Protein AF-A0A2R7MLI9-F1 (afdb_monomer_lite)

Secondary structure (DSSP, 8-state):
-----HHHHHHHHHHHHTT--EEEEE-TTS--EEEEEHHHHTTTT-----TTS----------S---EEEEPPPHHHHHHHHHHHHHHHHTTS-S--------EEEES--HHHHHHH---

Radius of gyration: 20.3 Å; chains: 1; bounding box: 42×50×47 Å

Sequence (120 aa):
MFSVNHQKFMEMDELSLQKVPYFFVIDFLSENVEIYQEYEIEKEGLMIDFQEISKTKETQALDKKIVWKSFPETLESFKVGFDKVQENIRLGNSYLVNYTRKTKIDTNLTLEEIFYHSNA

Foldseek 3Di:
DQPAPVVLVVVVVVCVVVVFDKDWDADPSNPDIDIGGPVVCVVVVHDDDDPVNHPQDDQDDPPDDKDKDKDDDDPVVLVVVVVVVVVCCVVVVDVDDDDDDDIDIDIPDDPVNCVNPDDD

pLDDT: mean 88.26, std 12.1, range [45.12, 98.38]

Structure (mmCIF, N/CA/C/O backbone):
data_AF-A0A2R7MLI9-F1
#
_entry.id   AF-A0A2R7MLI9-F1
#
loop_
_atom_site.group_PDB
_atom_site.id
_atom_site.type_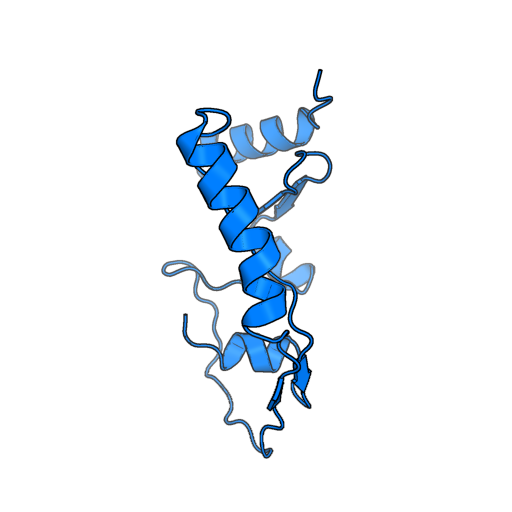symbol
_atom_site.label_atom_id
_atom_site.label_alt_id
_atom_site.label_comp_id
_atom_site.label_asym_id
_atom_site.label_entity_id
_atom_site.label_seq_id
_atom_site.pdbx_PDB_ins_code
_atom_site.Cartn_x
_atom_site.Cartn_y
_atom_site.Cartn_z
_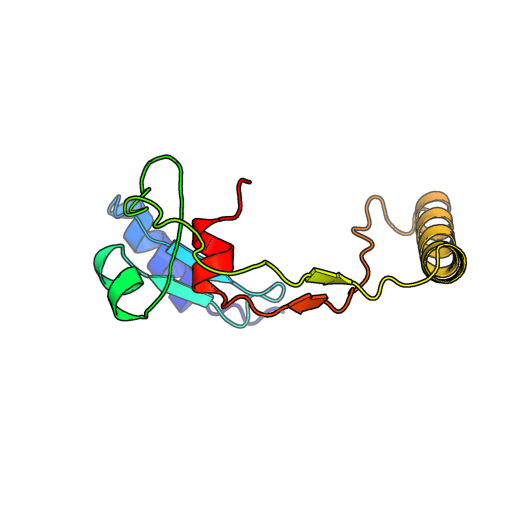atom_site.occupancy
_atom_site.B_iso_or_equiv
_atom_site.auth_seq_id
_atom_site.auth_comp_id
_atom_site.auth_asym_id
_atom_site.auth_atom_id
_atom_site.pdbx_PDB_model_num
ATOM 1 N N . MET A 1 1 ? 1.860 26.290 -1.502 1.00 45.12 1 MET A N 1
ATOM 2 C CA . MET A 1 1 ? 1.615 26.179 -0.050 1.00 45.12 1 MET A CA 1
ATOM 3 C C . MET A 1 1 ? 0.565 25.095 0.085 1.00 45.12 1 MET A C 1
ATOM 5 O O . MET A 1 1 ? -0.518 25.291 -0.450 1.00 45.12 1 MET A O 1
ATOM 9 N N . PHE A 1 2 ? 0.924 23.916 0.597 1.00 49.84 2 PHE A N 1
ATOM 10 C CA . PHE A 1 2 ? -0.032 22.816 0.736 1.00 49.84 2 PHE A CA 1
ATOM 11 C C . PHE A 1 2 ? -1.115 23.264 1.715 1.00 49.84 2 PHE A C 1
ATOM 13 O O . PHE A 1 2 ? -0.804 23.627 2.849 1.00 49.84 2 PHE A O 1
ATOM 20 N N . SER A 1 3 ? -2.362 23.321 1.254 1.00 52.34 3 SER A N 1
ATOM 21 C CA . SER A 1 3 ? -3.514 23.563 2.119 1.00 52.34 3 SER A CA 1
ATOM 22 C C . SER A 1 3 ? -3.806 22.262 2.853 1.00 52.34 3 SER A C 1
ATOM 24 O O . SER A 1 3 ? -4.733 21.538 2.514 1.00 52.34 3 SER A O 1
ATOM 26 N N . VAL A 1 4 ? -2.938 21.927 3.802 1.00 58.75 4 VAL A N 1
ATOM 27 C CA . VAL A 1 4 ? -3.085 20.744 4.643 1.00 58.75 4 VAL A CA 1
ATOM 28 C C . VAL A 1 4 ? -4.401 20.876 5.408 1.00 58.75 4 VAL A C 1
ATOM 30 O O . VAL A 1 4 ? -4.700 21.954 5.930 1.00 58.75 4 VAL A O 1
ATOM 33 N N . ASN A 1 5 ? -5.189 19.801 5.470 1.00 66.62 5 ASN A N 1
ATOM 34 C CA . ASN A 1 5 ? -6.421 19.745 6.255 1.00 66.62 5 ASN A CA 1
ATOM 35 C C . ASN A 1 5 ? -6.088 19.803 7.758 1.00 66.62 5 ASN A C 1
ATOM 37 O O . ASN A 1 5 ? -6.056 18.786 8.447 1.00 66.62 5 ASN A O 1
ATOM 41 N N . HIS A 1 6 ? -5.765 21.004 8.249 1.00 77.62 6 HIS A N 1
ATOM 42 C CA . HIS A 1 6 ? -5.187 21.254 9.572 1.00 77.62 6 HIS A CA 1
ATOM 43 C C . HIS A 1 6 ? -6.014 20.634 10.701 1.00 77.62 6 HIS A C 1
ATOM 45 O O . HIS A 1 6 ? -5.461 20.149 11.681 1.00 77.62 6 HIS A O 1
ATOM 51 N N . GLN A 1 7 ? -7.333 20.576 10.520 1.00 85.06 7 GLN A N 1
ATOM 52 C CA . GLN A 1 7 ? -8.251 20.036 11.509 1.00 85.06 7 GLN A CA 1
ATOM 53 C C . GLN A 1 7 ? -8.065 18.533 11.749 1.00 85.06 7 GLN A C 1
ATOM 55 O O . GLN A 1 7 ? -8.128 18.097 12.893 1.00 85.06 7 GLN A O 1
ATOM 60 N N . LYS A 1 8 ? -7.777 17.746 10.705 1.00 90.88 8 LYS A N 1
ATOM 61 C CA . LYS A 1 8 ? -7.534 16.304 10.854 1.00 90.88 8 LYS A CA 1
ATOM 62 C C . LYS A 1 8 ? -6.223 16.016 11.586 1.00 90.88 8 LYS A C 1
ATOM 64 O O . LYS A 1 8 ? -6.168 15.126 12.422 1.00 90.88 8 LYS A O 1
ATOM 69 N N . PHE A 1 9 ? -5.189 16.819 11.357 1.00 91.25 9 PHE A N 1
ATOM 70 C CA . PHE A 1 9 ? -3.938 16.688 12.110 1.00 91.25 9 PHE A CA 1
ATOM 71 C C . PHE A 1 9 ? -4.102 17.076 13.582 1.00 91.25 9 PHE A C 1
ATOM 73 O O . PHE A 1 9 ? -3.571 16.388 14.446 1.00 91.25 9 PHE A O 1
ATOM 80 N N . MET A 1 10 ? -4.895 18.110 13.881 1.00 93.31 10 MET A N 1
ATOM 81 C CA . MET A 1 10 ? -5.236 18.442 15.269 1.00 93.31 10 MET A CA 1
ATOM 82 C C . MET A 1 10 ? -6.002 17.308 15.962 1.00 93.31 10 MET A C 1
ATOM 84 O O . MET A 1 10 ? -5.712 16.996 17.110 1.00 93.31 10 MET A O 1
ATOM 88 N N . GLU A 1 11 ? -6.936 16.658 15.263 1.00 94.31 11 GLU A N 1
ATOM 89 C CA . GLU A 1 11 ? -7.657 15.485 15.776 1.00 94.31 11 GLU A CA 1
ATOM 90 C C . GLU A 1 11 ? -6.690 14.333 16.117 1.00 94.31 11 GLU A C 1
ATOM 92 O O . GLU A 1 11 ? -6.765 13.759 17.204 1.00 94.31 11 GLU A O 1
ATOM 97 N N . MET A 1 12 ? -5.722 14.043 15.237 1.00 94.50 12 MET A N 1
ATOM 98 C CA . MET A 1 12 ? -4.660 13.061 15.506 1.00 94.50 12 MET A CA 1
ATOM 99 C C . MET A 1 12 ? -3.812 13.444 16.728 1.00 94.50 12 MET A C 1
ATOM 101 O O . MET A 1 12 ? -3.511 12.584 17.563 1.00 94.50 12 MET A O 1
ATOM 105 N N . ASP A 1 13 ? -3.434 14.718 16.855 1.00 95.31 13 ASP A N 1
ATOM 106 C CA . ASP A 1 13 ? -2.653 15.224 17.989 1.00 95.31 13 ASP A CA 1
ATOM 107 C C . ASP A 1 13 ? -3.428 15.081 19.307 1.00 95.31 13 ASP A C 1
ATOM 109 O O . ASP A 1 13 ? -2.881 14.605 20.305 1.00 95.31 13 ASP A O 1
ATOM 113 N N . GLU A 1 14 ? -4.715 15.431 19.316 1.00 96.44 14 GLU A N 1
ATOM 114 C CA . GLU A 1 14 ? -5.593 15.307 20.483 1.00 96.44 14 GLU A CA 1
ATOM 115 C C . GLU A 1 14 ? -5.743 13.850 20.935 1.00 96.44 14 GLU A C 1
ATOM 117 O O . GLU A 1 14 ? -5.539 13.551 22.116 1.00 96.44 14 GLU A O 1
ATOM 122 N N . LEU A 1 15 ? -6.028 12.930 20.008 1.00 95.69 15 LEU A N 1
ATOM 123 C CA . LEU A 1 15 ? -6.126 11.496 20.306 1.00 95.69 15 LEU A CA 1
ATOM 124 C C . LEU A 1 15 ? -4.800 10.946 20.854 1.00 95.69 15 LEU A C 1
ATOM 126 O O . LEU A 1 15 ? -4.786 10.198 21.836 1.00 95.69 15 LEU A O 1
ATOM 130 N N . SER A 1 16 ? -3.676 11.381 20.279 1.00 95.25 16 SER A N 1
ATOM 131 C CA . SER A 1 16 ? -2.332 10.991 20.724 1.00 95.25 16 SER A CA 1
ATOM 132 C C . SER A 1 16 ? -2.034 11.488 22.142 1.00 95.25 16 SER A C 1
ATOM 134 O O . SER A 1 16 ? -1.546 10.722 22.977 1.00 95.25 16 SER A O 1
ATOM 136 N N . LEU A 1 17 ? -2.371 12.745 22.457 1.00 97.12 17 LEU A N 1
ATOM 137 C CA . LEU A 1 17 ? -2.228 13.323 23.801 1.00 97.12 17 LEU A CA 1
ATOM 138 C C . LEU A 1 17 ? -3.082 12.585 24.839 1.00 97.12 17 LEU A C 1
ATOM 140 O O . LEU A 1 17 ? -2.647 12.389 25.977 1.00 97.12 17 LEU A O 1
ATOM 144 N N . GLN A 1 18 ? -4.275 12.146 24.442 1.00 96.75 18 GLN A N 1
ATOM 145 C CA . GLN A 1 18 ? -5.183 11.353 25.272 1.00 96.75 18 GLN A CA 1
ATOM 146 C C . GLN A 1 18 ? -4.778 9.876 25.381 1.00 96.75 18 GLN A C 1
ATOM 148 O O . GLN A 1 18 ? -5.368 9.147 26.177 1.00 96.75 18 GLN A O 1
ATOM 153 N N . LYS A 1 19 ? -3.755 9.437 24.634 1.00 94.50 19 LYS A N 1
ATOM 154 C CA . LYS A 1 19 ? -3.317 8.035 24.532 1.00 94.50 19 LYS A CA 1
ATOM 155 C C . LYS A 1 19 ? -4.426 7.099 24.042 1.00 94.50 19 LYS A C 1
ATOM 157 O O . LYS A 1 19 ? -4.502 5.949 24.473 1.00 94.50 19 LYS A O 1
ATOM 162 N N . VAL A 1 20 ? -5.280 7.597 23.154 1.00 92.56 20 VAL A N 1
ATOM 163 C CA . VAL A 1 20 ? -6.317 6.805 22.490 1.00 92.56 20 VAL A CA 1
ATOM 164 C C . VAL A 1 20 ? -5.726 6.241 21.195 1.00 92.56 20 VAL A C 1
ATOM 166 O O . VAL A 1 20 ? -5.259 7.025 20.371 1.00 92.56 20 VAL A O 1
ATOM 169 N N . PRO A 1 21 ? -5.713 4.913 20.988 1.00 90.31 21 PRO A N 1
ATOM 170 C CA . PRO A 1 21 ? -5.310 4.326 19.713 1.00 90.31 21 PRO A CA 1
ATOM 171 C C . PRO A 1 21 ? -6.281 4.703 18.590 1.00 90.31 21 PRO A C 1
ATOM 173 O O . PRO A 1 21 ? -7.500 4.650 18.766 1.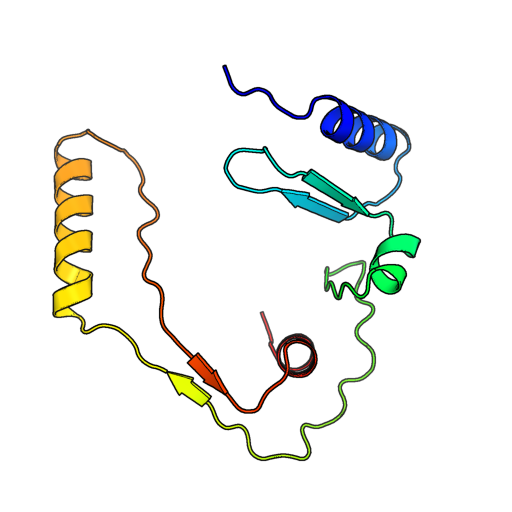00 90.31 21 PRO A O 1
ATOM 176 N N . TYR A 1 22 ? -5.745 5.040 17.419 1.00 92.31 22 TYR A N 1
ATOM 177 C CA . TYR A 1 22 ? -6.529 5.327 16.221 1.00 92.31 22 TYR A CA 1
ATOM 178 C C . TYR A 1 22 ? -5.801 4.848 14.963 1.00 92.31 22 TYR A C 1
ATOM 180 O O . TYR A 1 22 ? -4.573 4.770 14.913 1.00 92.31 22 TYR A O 1
ATOM 188 N N . PHE A 1 23 ? -6.584 4.525 13.942 1.00 92.38 23 PHE A N 1
ATOM 189 C CA . PHE A 1 23 ? -6.142 4.217 12.592 1.00 92.38 23 PHE A CA 1
ATOM 190 C C . PHE A 1 23 ? -6.344 5.447 11.705 1.00 92.38 23 PHE A C 1
ATOM 192 O O . PHE A 1 23 ? -7.312 6.186 11.880 1.00 92.38 23 PHE A O 1
ATOM 199 N N . PHE A 1 24 ? -5.447 5.674 10.749 1.00 93.44 24 PHE A N 1
ATOM 200 C CA . PHE A 1 24 ? -5.592 6.767 9.796 1.00 93.44 24 PHE A CA 1
ATOM 201 C C . PHE A 1 24 ? -5.160 6.355 8.391 1.00 93.44 24 PHE A C 1
ATOM 203 O O . PHE A 1 24 ? -4.258 5.535 8.212 1.00 93.44 24 PHE A O 1
ATOM 210 N N . VAL A 1 25 ? -5.795 6.965 7.393 1.00 93.44 25 VAL A N 1
ATOM 211 C CA . VAL A 1 25 ? -5.461 6.829 5.972 1.00 93.44 25 VAL A CA 1
ATOM 212 C C . VAL A 1 25 ? -5.261 8.222 5.401 1.00 93.44 25 VAL A C 1
ATOM 214 O O . VAL A 1 25 ? -6.077 9.116 5.618 1.00 93.44 25 VAL A O 1
ATOM 217 N N . ILE A 1 26 ? -4.156 8.411 4.683 1.00 94.31 26 ILE A N 1
ATOM 218 C CA . ILE A 1 26 ? -3.794 9.696 4.092 1.00 94.31 26 ILE A CA 1
ATOM 219 C C . ILE A 1 26 ? -3.224 9.503 2.690 1.00 94.31 26 ILE A C 1
ATOM 221 O O . ILE A 1 26 ? -2.449 8.575 2.445 1.00 94.31 26 ILE A O 1
ATOM 225 N N . ASP A 1 27 ? -3.608 10.374 1.759 1.00 92.12 27 ASP A N 1
ATOM 226 C CA . ASP A 1 27 ? -3.006 10.393 0.427 1.00 92.12 27 ASP A CA 1
ATOM 227 C C . ASP A 1 27 ? -1.647 11.119 0.399 1.00 92.12 27 ASP A C 1
ATOM 229 O O . ASP A 1 27 ? -1.260 11.841 1.318 1.00 92.12 27 ASP A O 1
ATOM 233 N N . PHE A 1 28 ? -0.898 10.939 -0.692 1.00 87.06 28 PHE A N 1
ATOM 234 C CA . PHE A 1 28 ? 0.444 11.511 -0.835 1.00 87.06 28 PHE A CA 1
ATOM 235 C C . PHE A 1 28 ? 0.479 13.047 -0.740 1.00 87.06 28 PHE A C 1
ATOM 237 O O . PHE A 1 28 ? 1.471 13.608 -0.278 1.00 87.06 28 PHE A O 1
ATOM 244 N N . LEU A 1 29 ? -0.579 13.729 -1.185 1.00 89.06 29 LEU A N 1
ATOM 245 C CA . LEU A 1 29 ? -0.666 15.191 -1.155 1.00 89.06 29 LEU A CA 1
ATOM 246 C C . LEU A 1 29 ? -1.250 15.716 0.164 1.00 89.06 29 LEU A C 1
ATOM 248 O O . LEU A 1 29 ? -1.287 16.930 0.365 1.00 89.06 29 LEU A O 1
ATOM 252 N N . SER A 1 30 ? -1.640 14.817 1.074 1.00 88.75 30 SER A N 1
ATOM 253 C CA . SER A 1 30 ? -2.322 15.124 2.333 1.00 88.75 30 SER A CA 1
ATOM 254 C C . SER A 1 30 ? -3.641 15.882 2.140 1.00 88.75 30 SER A C 1
ATOM 256 O O . SER A 1 30 ? -4.028 16.682 2.995 1.00 88.75 30 SER A O 1
ATOM 258 N N . GLU A 1 31 ? -4.319 15.661 1.011 1.00 88.19 31 GLU A N 1
ATOM 259 C CA . GLU A 1 31 ? -5.599 16.307 0.694 1.00 88.19 31 GLU A CA 1
ATOM 260 C C . GLU A 1 31 ? -6.758 15.587 1.389 1.00 88.19 31 GLU A C 1
ATOM 262 O O . GLU A 1 31 ? -7.637 16.228 1.969 1.00 88.19 31 GLU A O 1
ATOM 267 N N . ASN A 1 32 ? -6.718 14.256 1.396 1.00 90.19 32 ASN A N 1
ATOM 268 C CA . ASN A 1 32 ? -7.690 13.402 2.062 1.00 90.19 32 ASN A CA 1
ATOM 269 C C . ASN A 1 32 ? -7.034 12.734 3.270 1.00 90.19 32 ASN A C 1
ATOM 271 O O . ASN A 1 32 ? -6.030 12.033 3.132 1.00 90.19 32 ASN A O 1
ATOM 275 N N . VAL A 1 33 ? -7.611 12.976 4.449 1.00 93.44 33 VAL A N 1
ATOM 276 C CA . VAL A 1 33 ? -7.192 12.376 5.718 1.00 93.44 33 VAL A CA 1
ATOM 277 C C . VAL A 1 33 ? -8.425 11.814 6.409 1.00 93.44 33 VAL A C 1
ATOM 279 O O . VAL A 1 33 ? -9.344 12.559 6.760 1.00 93.44 33 VAL A O 1
ATOM 282 N N . GLU A 1 34 ? -8.428 10.507 6.617 1.00 93.50 34 GLU A N 1
ATOM 283 C CA . GLU A 1 34 ? -9.468 9.782 7.339 1.00 93.50 34 GLU A CA 1
ATOM 284 C C . GLU A 1 34 ? -8.874 9.226 8.630 1.00 93.50 34 GLU A C 1
ATOM 286 O O . GLU A 1 34 ? -7.737 8.754 8.642 1.00 93.50 34 GLU A O 1
ATOM 291 N N . ILE A 1 35 ? -9.623 9.332 9.727 1.00 94.44 35 ILE A N 1
ATOM 292 C CA . ILE A 1 35 ? -9.202 8.930 11.071 1.00 94.44 35 ILE A CA 1
ATOM 293 C C . ILE A 1 35 ? -10.339 8.112 11.660 1.00 94.44 35 ILE A C 1
ATOM 295 O O . ILE A 1 35 ? -11.496 8.517 11.561 1.00 94.44 35 ILE A O 1
ATOM 299 N N . TYR A 1 36 ? -9.992 6.980 12.258 1.00 93.56 36 TYR A N 1
ATOM 300 C CA . TYR A 1 36 ? -10.926 6.027 12.829 1.00 93.56 36 TYR A CA 1
ATOM 301 C C . TYR A 1 36 ? -10.412 5.564 14.185 1.00 93.56 36 TYR A C 1
ATOM 303 O O . TYR A 1 36 ? -9.308 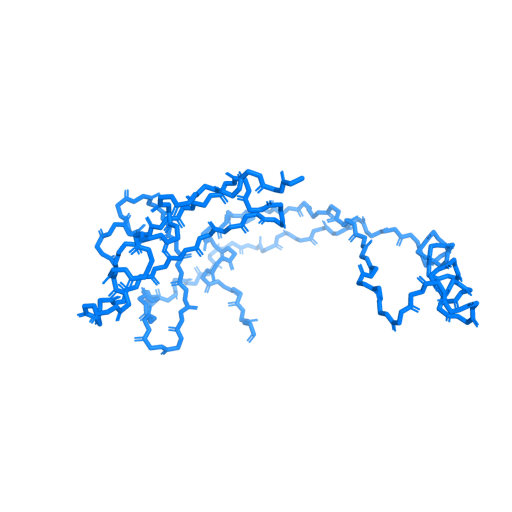5.025 14.294 1.00 93.56 36 TYR A O 1
ATOM 311 N N . GLN A 1 37 ? -11.214 5.722 15.228 1.00 90.94 37 GLN A N 1
ATOM 312 C CA . GLN A 1 37 ? -10.981 5.018 16.485 1.00 90.94 37 GLN A CA 1
ATOM 313 C C . GLN A 1 37 ? -11.357 3.542 16.333 1.00 90.94 37 GLN A C 1
ATOM 315 O O . GLN A 1 37 ? -12.110 3.163 15.440 1.00 90.94 37 GLN A O 1
ATOM 320 N N . GLU A 1 38 ? -10.875 2.687 17.234 1.00 86.06 38 GLU A N 1
ATOM 321 C CA . GLU A 1 38 ? -11.029 1.230 17.106 1.00 86.06 38 GLU A CA 1
ATOM 322 C C . GLU A 1 38 ? -12.486 0.760 16.913 1.00 86.06 38 GLU A C 1
ATOM 324 O O . GLU A 1 38 ? -12.748 -0.160 16.138 1.00 86.06 38 GLU A O 1
ATOM 329 N N . TYR A 1 39 ? -13.446 1.409 17.580 1.00 86.69 39 TYR A N 1
ATOM 330 C CA . TYR A 1 39 ? -14.870 1.070 17.473 1.00 86.69 39 TYR A CA 1
ATOM 331 C C . TYR A 1 39 ? -15.510 1.503 16.141 1.00 86.69 39 TYR A C 1
ATOM 333 O O . TYR A 1 39 ? -16.586 1.018 15.790 1.00 86.69 39 TYR A O 1
ATOM 341 N N . GLU A 1 40 ? -14.877 2.419 15.407 1.00 91.25 40 GLU A N 1
ATOM 342 C CA . GLU A 1 40 ? -15.368 2.949 14.130 1.00 91.25 40 GLU A CA 1
ATOM 343 C C . GLU A 1 40 ? -14.917 2.081 12.955 1.00 91.25 40 GLU A C 1
ATOM 345 O O . GLU A 1 40 ? -15.642 1.950 11.976 1.00 91.25 40 GLU A O 1
ATOM 350 N N . ILE A 1 41 ? -13.765 1.419 13.073 1.00 88.69 41 ILE A N 1
ATOM 351 C CA . ILE A 1 41 ? -13.136 0.649 11.990 1.00 88.69 41 ILE A CA 1
ATOM 352 C C . ILE A 1 41 ? -14.077 -0.441 11.458 1.00 88.69 41 ILE A C 1
ATOM 354 O O . ILE A 1 41 ? -14.367 -0.488 10.264 1.00 88.69 41 ILE A O 1
ATOM 358 N N . GLU A 1 42 ? -14.624 -1.276 12.346 1.00 82.06 42 GLU A N 1
ATOM 359 C CA . GLU A 1 42 ? -15.566 -2.335 11.952 1.00 82.06 42 GLU A CA 1
ATOM 360 C C . GLU A 1 42 ? -16.896 -1.770 11.434 1.00 82.06 42 GLU A C 1
ATOM 362 O O . GLU A 1 42 ? -17.502 -2.337 10.524 1.00 82.06 42 GLU A O 1
ATOM 367 N N . LYS A 1 43 ? -17.352 -0.642 11.994 1.00 87.81 43 LYS A N 1
ATOM 368 C CA . LYS A 1 43 ? -18.610 0.008 11.605 1.00 87.81 43 LYS A CA 1
ATOM 369 C C . LYS A 1 43 ? -18.551 0.538 10.171 1.00 87.81 43 LYS A C 1
ATOM 371 O O . LYS A 1 43 ? -19.552 0.478 9.461 1.00 87.81 43 LYS A O 1
ATOM 376 N N . GLU A 1 44 ? -17.386 1.016 9.756 1.00 88.56 44 GLU A N 1
ATOM 377 C CA . GLU A 1 44 ? -17.123 1.528 8.408 1.00 88.56 44 GLU A CA 1
ATOM 378 C C . GLU A 1 44 ? -16.749 0.408 7.416 1.00 88.56 44 GLU A C 1
ATOM 380 O O . GLU A 1 44 ? -16.483 0.666 6.244 1.00 88.56 44 GLU A O 1
ATOM 385 N N . GLY A 1 45 ? -16.758 -0.856 7.861 1.00 87.19 45 GLY A N 1
ATOM 386 C CA . GLY A 1 45 ? -16.456 -2.018 7.022 1.00 87.19 45 GLY A CA 1
ATOM 387 C C . GLY A 1 45 ? -14.971 -2.164 6.680 1.00 87.19 45 GLY A C 1
ATOM 388 O O . GLY A 1 45 ? -14.629 -2.851 5.716 1.00 87.19 45 GLY A O 1
ATOM 389 N N . LEU A 1 46 ? -14.088 -1.520 7.445 1.00 89.12 46 LEU A N 1
ATOM 390 C CA . LEU A 1 46 ? -12.645 -1.621 7.270 1.00 89.12 46 LEU A CA 1
ATOM 391 C C . LEU A 1 46 ? -12.104 -2.870 7.969 1.00 89.12 46 LEU A C 1
ATOM 393 O O . LEU A 1 46 ? -12.514 -3.228 9.073 1.00 89.12 46 LEU A O 1
ATOM 397 N N . MET A 1 47 ? -11.133 -3.511 7.323 1.00 85.88 47 MET A N 1
ATOM 398 C CA . MET A 1 47 ? -10.383 -4.633 7.877 1.00 85.88 47 MET A CA 1
ATOM 399 C C . MET A 1 47 ? -8.914 -4.240 7.961 1.00 85.88 47 MET A C 1
ATOM 401 O O . MET A 1 47 ? -8.305 -3.878 6.954 1.00 85.88 47 MET A O 1
ATOM 405 N N . ILE A 1 48 ? -8.361 -4.295 9.171 1.00 86.19 48 ILE A N 1
ATOM 406 C CA . ILE A 1 48 ? -6.959 -3.995 9.453 1.00 86.19 48 ILE A CA 1
ATOM 407 C C . ILE A 1 48 ? -6.358 -5.127 10.275 1.00 86.19 48 ILE A C 1
ATOM 409 O O . ILE A 1 48 ? -7.048 -5.748 11.084 1.00 86.19 48 ILE A O 1
ATOM 413 N N . ASP A 1 49 ? -5.075 -5.383 10.060 1.00 82.50 49 ASP A N 1
ATOM 414 C CA . ASP A 1 49 ? -4.309 -6.335 10.851 1.00 82.50 49 ASP A CA 1
ATOM 415 C C . ASP A 1 49 ? -2.997 -5.673 11.273 1.00 82.50 49 ASP A C 1
ATOM 417 O O . ASP A 1 49 ? -2.121 -5.390 10.453 1.00 82.50 49 ASP A O 1
ATOM 421 N N . PHE A 1 50 ? -2.900 -5.363 12.562 1.00 80.19 50 PHE A N 1
ATOM 422 C CA . PHE A 1 50 ? -1.688 -4.874 13.206 1.00 80.19 50 PHE A CA 1
ATOM 423 C C . PHE A 1 50 ? -1.316 -5.859 14.310 1.00 80.19 50 PHE A C 1
ATOM 425 O O . PHE A 1 50 ? -2.199 -6.383 14.981 1.00 80.19 50 PHE A O 1
ATOM 432 N N . GLN A 1 51 ? -0.017 -6.062 14.550 1.00 69.06 51 GLN A N 1
ATOM 433 C CA . GLN A 1 51 ? 0.495 -7.092 15.470 1.00 69.06 51 GLN A CA 1
ATOM 434 C C . GLN A 1 51 ? -0.171 -7.100 16.863 1.00 69.06 51 GLN A C 1
ATOM 436 O O . GLN A 1 51 ? -0.338 -8.168 17.442 1.00 69.06 51 GLN A O 1
ATOM 441 N N . GLU A 1 52 ? -0.576 -5.938 17.391 1.00 67.38 52 GLU A N 1
ATOM 442 C CA . GLU A 1 52 ? -1.237 -5.811 18.703 1.00 67.38 52 GLU A CA 1
ATOM 443 C C . GLU A 1 52 ? -2.769 -5.637 18.631 1.00 67.38 52 GLU A C 1
ATOM 445 O O . GLU A 1 52 ? -3.444 -5.718 19.654 1.00 67.38 52 GLU A O 1
ATOM 450 N N . ILE A 1 53 ? -3.333 -5.422 17.436 1.00 66.12 53 ILE A N 1
ATOM 451 C CA . ILE A 1 53 ? -4.768 -5.165 17.185 1.00 66.12 53 ILE A CA 1
ATOM 452 C C . ILE A 1 53 ? -5.292 -6.178 16.152 1.00 66.12 53 ILE A C 1
ATOM 454 O O . ILE A 1 53 ? -6.086 -5.860 15.267 1.00 66.12 53 ILE A O 1
ATOM 458 N N . SER A 1 54 ? -4.804 -7.418 16.216 1.00 61.59 54 SER A N 1
ATOM 459 C CA . SER A 1 54 ? -5.234 -8.454 15.285 1.00 61.59 54 SER A CA 1
ATOM 460 C C . SER A 1 54 ? -6.592 -8.999 15.720 1.00 61.59 54 SER A C 1
ATOM 462 O O . SER A 1 54 ? -6.711 -9.783 16.662 1.00 61.59 54 SER A O 1
ATOM 464 N N . LYS A 1 55 ? -7.644 -8.549 15.033 1.00 60.75 55 LYS A N 1
ATOM 465 C CA . LYS A 1 55 ? -9.003 -9.105 15.130 1.00 60.75 55 LYS A CA 1
ATOM 466 C C . LYS A 1 55 ? -9.266 -10.130 14.029 1.00 60.75 55 LYS A C 1
ATOM 468 O O . LYS A 1 55 ? -10.410 -10.300 13.597 1.00 60.75 55 LYS A O 1
ATOM 473 N N . THR A 1 56 ? -8.232 -10.803 13.526 1.00 58.19 56 THR A N 1
ATOM 474 C CA . THR A 1 56 ? -8.436 -11.848 12.524 1.00 58.19 56 THR A CA 1
ATOM 475 C C . THR A 1 56 ? -9.198 -12.997 13.171 1.00 58.19 56 THR A C 1
ATOM 477 O O . THR A 1 56 ? -8.669 -13.747 13.992 1.00 58.19 56 THR A O 1
ATOM 480 N N . LYS A 1 57 ? -10.480 -13.106 12.811 1.00 58.03 57 LYS A N 1
ATOM 481 C CA . LYS A 1 57 ? -11.289 -14.303 13.038 1.00 58.03 57 LYS A CA 1
ATOM 482 C C . LYS A 1 57 ? -10.554 -15.499 12.430 1.00 58.03 57 LYS A C 1
ATOM 484 O O . LYS A 1 57 ? -9.832 -15.333 11.447 1.00 58.03 57 LYS A O 1
ATOM 489 N N . GLU A 1 58 ? -10.742 -16.681 13.014 1.00 62.25 58 GLU A N 1
ATOM 490 C CA . GLU A 1 58 ? -10.231 -17.935 12.455 1.00 62.25 58 GLU A CA 1
ATOM 491 C C . GLU A 1 58 ? -10.494 -17.975 10.946 1.00 62.25 58 GLU A C 1
ATOM 493 O O . GLU A 1 58 ? -11.632 -17.812 10.494 1.00 62.25 58 GLU A O 1
ATOM 498 N N . THR A 1 59 ? -9.424 -18.116 10.167 1.00 65.94 59 THR A N 1
ATOM 499 C CA . THR A 1 59 ? -9.502 -18.079 8.713 1.00 65.94 59 THR A CA 1
ATOM 500 C C . THR A 1 59 ? -10.242 -19.320 8.235 1.00 65.94 59 THR A C 1
ATOM 502 O O . THR A 1 59 ? -9.776 -20.451 8.381 1.00 65.94 59 THR A O 1
ATOM 505 N N . GLN A 1 60 ? -11.438 -19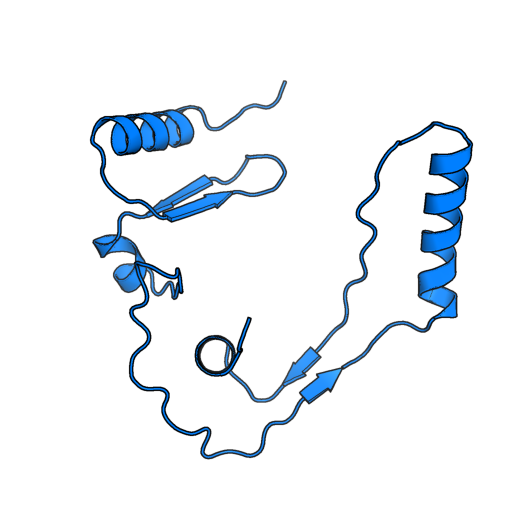.118 7.682 1.00 70.62 60 GLN A N 1
ATOM 506 C CA . GLN A 1 60 ? -12.161 -20.194 7.014 1.00 70.62 60 GLN A CA 1
ATOM 507 C C . GLN A 1 60 ? -11.349 -20.647 5.804 1.00 70.62 60 GLN A C 1
ATOM 509 O O . GLN A 1 60 ? -10.738 -19.829 5.125 1.00 70.62 60 GLN A O 1
ATOM 514 N N . ALA A 1 61 ? -11.312 -21.949 5.534 1.00 78.75 61 ALA A N 1
ATOM 515 C CA . ALA A 1 61 ? -10.611 -22.450 4.361 1.00 78.75 61 ALA A CA 1
ATOM 516 C C . ALA A 1 61 ? -11.241 -21.884 3.073 1.00 78.75 61 ALA A C 1
ATOM 518 O O . ALA A 1 61 ? -12.459 -21.752 2.966 1.00 78.75 61 ALA A O 1
ATOM 519 N N . LEU A 1 62 ? -10.408 -21.575 2.072 1.00 85.06 62 LEU A N 1
ATOM 520 C CA . LEU A 1 62 ? -10.908 -21.257 0.735 1.00 85.06 62 LEU A CA 1
ATOM 521 C C . LEU A 1 62 ? -11.471 -22.528 0.095 1.00 85.06 62 LEU A C 1
ATOM 523 O O . LEU A 1 62 ? -10.736 -23.315 -0.501 1.00 85.06 62 LEU A O 1
ATOM 527 N N . ASP A 1 63 ? -12.790 -22.685 0.139 1.00 85.25 63 ASP A N 1
ATOM 528 C CA . ASP A 1 63 ? -13.508 -23.828 -0.447 1.00 85.25 63 ASP A CA 1
ATOM 529 C C . ASP A 1 63 ? -13.643 -23.751 -1.982 1.00 85.25 63 ASP A C 1
ATOM 531 O O . ASP A 1 63 ? -14.470 -24.424 -2.604 1.00 85.25 63 ASP A O 1
ATOM 535 N N . LYS A 1 64 ? -12.818 -22.929 -2.639 1.00 90.81 64 LYS A N 1
ATOM 536 C CA . LYS A 1 64 ? -12.808 -22.754 -4.093 1.00 90.81 64 LYS A CA 1
ATOM 537 C C . LYS A 1 64 ? -11.394 -22.742 -4.650 1.00 90.81 64 LYS A C 1
ATOM 539 O O . LYS A 1 64 ? -10.441 -22.287 -4.023 1.00 90.81 64 LYS A O 1
ATOM 544 N N . LYS A 1 65 ? -11.264 -23.184 -5.902 1.00 94.12 65 LYS A N 1
ATOM 545 C CA . LYS A 1 65 ? -10.005 -23.072 -6.642 1.00 94.12 65 LYS A CA 1
ATOM 546 C C . LYS A 1 65 ? -9.686 -21.597 -6.902 1.00 94.12 65 LYS A C 1
ATOM 548 O O . LYS A 1 65 ? -10.483 -20.893 -7.528 1.00 94.12 65 LYS A O 1
ATOM 553 N N . ILE A 1 66 ? -8.507 -21.158 -6.468 1.00 94.56 66 ILE A N 1
ATOM 554 C CA . ILE A 1 66 ? -8.007 -19.804 -6.722 1.00 94.56 66 ILE A CA 1
ATOM 555 C C . ILE A 1 66 ? -7.705 -19.644 -8.215 1.00 94.56 66 ILE A C 1
ATOM 557 O O . ILE A 1 66 ? -6.988 -20.451 -8.816 1.00 94.56 66 ILE A O 1
ATOM 561 N N . VAL A 1 67 ? -8.245 -18.585 -8.811 1.00 96.44 67 VAL A N 1
ATOM 562 C CA . VAL A 1 67 ? -7.882 -18.106 -10.145 1.00 96.44 67 VAL A CA 1
ATOM 563 C C . VAL A 1 67 ? -7.052 -16.849 -9.956 1.00 96.44 67 VAL A C 1
ATOM 565 O O . VAL A 1 67 ? -7.552 -15.870 -9.425 1.00 96.44 67 VAL A O 1
ATOM 568 N N . TRP A 1 68 ? -5.797 -16.866 -10.401 1.00 95.94 68 TRP A N 1
ATOM 569 C CA . TRP A 1 68 ? -4.911 -15.707 -10.322 1.00 95.94 68 TRP A CA 1
ATOM 570 C C . TRP A 1 68 ? -4.195 -15.512 -11.652 1.00 95.94 68 TRP A C 1
ATOM 572 O O . TRP A 1 68 ? -3.308 -16.289 -12.012 1.00 95.94 68 TRP A O 1
ATOM 582 N N . LYS A 1 69 ? -4.595 -14.491 -12.410 1.00 98.00 69 LYS A N 1
ATOM 583 C CA . LYS A 1 69 ? -4.005 -14.173 -13.711 1.00 98.00 69 LYS A CA 1
ATOM 584 C C . LYS A 1 69 ? -3.400 -12.777 -13.684 1.00 98.00 69 LYS A C 1
ATOM 586 O O . LYS A 1 69 ? -4.121 -11.790 -13.568 1.00 98.00 69 LYS A O 1
ATOM 591 N N . SER A 1 70 ? -2.080 -12.703 -13.820 1.00 96.75 70 SER A N 1
ATOM 592 C CA . SER A 1 70 ? -1.343 -11.445 -13.898 1.00 96.75 70 SER A CA 1
ATOM 593 C C . SER A 1 70 ? -1.058 -11.039 -15.343 1.00 96.75 70 SER A C 1
ATOM 595 O O . SER A 1 70 ? -0.877 -11.879 -16.225 1.00 96.75 70 SER A O 1
ATOM 597 N N . PHE A 1 71 ? -1.012 -9.729 -15.574 1.00 96.88 71 PHE A N 1
ATOM 598 C CA . PHE A 1 71 ? -0.682 -9.129 -16.868 1.00 96.88 71 PHE A CA 1
ATOM 599 C C . PHE A 1 71 ? 0.485 -8.146 -16.701 1.00 96.88 71 PHE A C 1
ATOM 601 O O . PHE A 1 71 ? 0.270 -6.931 -16.758 1.00 96.88 71 PHE A O 1
ATOM 608 N N . PRO A 1 72 ? 1.698 -8.640 -16.390 1.00 94.88 72 PRO A N 1
ATOM 609 C CA . PRO A 1 72 ? 2.858 -7.779 -16.214 1.00 94.88 72 PRO A CA 1
ATOM 610 C C . PRO A 1 72 ? 3.291 -7.167 -17.550 1.00 94.88 72 PRO A C 1
ATOM 612 O O . PRO A 1 72 ? 3.134 -7.775 -18.611 1.00 94.88 72 PRO A O 1
ATOM 615 N N . GLU A 1 73 ? 3.872 -5.969 -17.491 1.00 93.62 73 GLU A N 1
ATOM 616 C CA . GLU A 1 73 ? 4.610 -5.419 -18.629 1.00 93.62 73 GLU A CA 1
ATOM 617 C C . GLU A 1 73 ? 5.849 -6.271 -18.931 1.00 93.62 73 GLU A C 1
ATOM 619 O O . GLU A 1 73 ? 6.348 -7.010 -18.078 1.00 93.62 73 GLU A O 1
ATOM 624 N N . THR A 1 74 ? 6.377 -6.146 -20.148 1.00 96.06 74 THR A N 1
ATOM 625 C CA . THR A 1 74 ? 7.635 -6.808 -20.490 1.00 96.06 74 THR A CA 1
ATOM 626 C C . THR A 1 74 ? 8.811 -6.149 -19.769 1.00 96.06 74 THR A C 1
ATOM 628 O O . THR A 1 74 ? 8.768 -4.969 -19.397 1.00 96.06 74 THR A O 1
ATOM 631 N N . LEU A 1 75 ? 9.896 -6.906 -19.602 1.00 95.69 75 LEU A N 1
ATOM 632 C CA . LEU A 1 75 ? 11.127 -6.397 -19.002 1.00 95.69 75 LEU A CA 1
ATOM 633 C C . LEU A 1 75 ? 11.677 -5.199 -19.787 1.00 95.69 75 LEU A C 1
ATOM 635 O O . LEU A 1 75 ? 12.171 -4.243 -19.195 1.00 95.69 75 LEU A O 1
ATOM 639 N N . GLU A 1 76 ? 11.551 -5.226 -21.111 1.00 97.44 76 GLU A N 1
ATOM 640 C CA . GLU A 1 76 ? 11.990 -4.157 -22.004 1.00 97.44 76 GLU A CA 1
ATOM 641 C C . GLU A 1 76 ? 11.209 -2.864 -21.741 1.00 97.44 76 GLU A C 1
ATOM 643 O O . GLU A 1 76 ? 11.821 -1.804 -21.612 1.00 97.44 76 GLU A O 1
ATOM 648 N N . SER A 1 77 ? 9.882 -2.946 -21.576 1.00 95.88 77 SER A N 1
ATOM 649 C CA . SER A 1 77 ? 9.039 -1.794 -21.212 1.00 95.88 77 SER A CA 1
ATOM 650 C C . SER A 1 77 ? 9.437 -1.213 -19.853 1.00 95.88 77 SER A C 1
ATOM 652 O O . SER A 1 77 ? 9.631 -0.001 -19.709 1.00 95.88 77 SER A O 1
ATOM 654 N N . PHE A 1 78 ? 9.634 -2.078 -18.852 1.00 96.12 78 PHE A N 1
ATOM 655 C CA . PHE A 1 78 ? 10.080 -1.656 -17.524 1.00 96.12 78 PHE A CA 1
ATOM 656 C C . PHE A 1 78 ? 11.454 -0.973 -17.579 1.00 96.12 78 PHE A C 1
ATOM 658 O O . PHE A 1 78 ? 11.658 0.066 -16.934 1.00 96.12 78 PHE A O 1
ATOM 665 N N . LYS A 1 79 ? 12.379 -1.527 -18.375 1.00 97.38 79 LYS A N 1
ATOM 666 C CA . LYS A 1 79 ? 13.764 -1.066 -18.508 1.00 97.38 79 LYS A CA 1
ATOM 667 C C . LYS A 1 79 ? 13.864 0.372 -19.009 1.00 97.38 79 LYS A C 1
ATOM 669 O O . LYS A 1 79 ? 14.706 1.108 -18.507 1.00 97.38 79 LYS A O 1
ATOM 674 N N . VAL A 1 80 ? 12.977 0.807 -19.906 1.00 97.19 80 VAL A N 1
ATOM 675 C CA . VAL A 1 80 ? 12.975 2.190 -20.420 1.00 97.19 80 VAL A CA 1
ATOM 676 C C . VAL A 1 80 ? 12.897 3.216 -19.285 1.00 97.19 80 VAL A C 1
ATOM 678 O O . VAL A 1 80 ? 13.686 4.161 -19.238 1.00 97.19 80 VAL A O 1
ATOM 681 N N . GLY A 1 81 ? 11.967 3.045 -18.343 1.00 96.06 81 GLY A N 1
ATOM 682 C CA . GLY A 1 81 ? 11.860 3.980 -17.221 1.00 96.06 81 GLY A CA 1
ATOM 683 C C . GLY A 1 81 ? 12.912 3.738 -16.136 1.00 96.06 81 GLY A C 1
ATOM 684 O O . GLY A 1 81 ? 13.365 4.706 -15.529 1.00 96.06 81 GLY A O 1
ATOM 685 N N . PHE A 1 82 ? 13.362 2.494 -15.942 1.00 97.12 82 PHE A N 1
ATOM 686 C CA . PHE A 1 82 ? 14.473 2.194 -15.035 1.00 97.12 82 PHE A CA 1
ATOM 687 C C . PHE A 1 82 ? 15.759 2.915 -15.463 1.00 97.12 82 PHE A C 1
ATOM 689 O O . PHE A 1 82 ? 16.387 3.591 -14.649 1.00 97.12 82 PHE A O 1
ATOM 696 N N . ASP A 1 83 ? 16.122 2.839 -16.746 1.00 98.12 83 ASP A N 1
ATOM 697 C CA . ASP A 1 83 ? 17.325 3.481 -17.282 1.00 98.12 83 ASP A CA 1
ATOM 698 C C . ASP A 1 83 ? 17.253 5.004 -17.143 1.00 98.12 83 ASP A C 1
ATOM 700 O O . ASP A 1 83 ? 18.228 5.627 -16.718 1.00 98.12 83 ASP A O 1
ATOM 704 N N . LYS A 1 84 ? 16.077 5.595 -17.396 1.00 97.94 84 LYS A N 1
ATOM 705 C CA . LYS A 1 84 ? 15.827 7.028 -17.179 1.00 97.94 84 LYS A CA 1
ATOM 706 C C . LYS A 1 84 ? 16.033 7.433 -15.719 1.00 97.94 84 LYS A C 1
ATOM 708 O O . LYS A 1 84 ? 16.630 8.476 -15.448 1.00 97.94 84 LYS A O 1
ATOM 713 N N . VAL A 1 85 ? 15.538 6.638 -14.771 1.00 97.94 85 VAL A N 1
ATOM 714 C CA . VAL A 1 85 ? 15.734 6.892 -13.335 1.00 97.94 85 VAL A CA 1
ATOM 715 C C . VAL A 1 85 ? 17.218 6.830 -12.984 1.00 97.94 85 VAL A C 1
ATOM 717 O O . VAL A 1 85 ? 17.741 7.754 -12.365 1.00 97.94 85 VAL A O 1
ATOM 720 N N . GLN A 1 86 ? 17.913 5.788 -13.438 1.00 98.06 86 GLN A N 1
ATOM 721 C CA . GLN A 1 86 ? 19.343 5.604 -13.196 1.00 98.06 86 GLN A CA 1
ATOM 722 C C . GLN A 1 86 ? 20.194 6.740 -13.779 1.00 98.06 86 GLN A C 1
ATOM 724 O O . GLN A 1 86 ? 21.136 7.202 -13.139 1.00 98.06 86 GLN A O 1
ATOM 729 N N . GLU A 1 87 ? 19.866 7.215 -14.979 1.00 98.19 87 GLU A N 1
ATOM 730 C CA . GLU A 1 87 ? 20.521 8.370 -15.597 1.00 98.19 87 GLU A CA 1
ATOM 731 C C . GLU A 1 87 ? 20.365 9.633 -14.747 1.00 98.19 87 GLU A C 1
ATOM 733 O O . GLU A 1 87 ? 21.355 10.291 -14.438 1.00 98.19 87 GLU A O 1
ATOM 738 N N . ASN A 1 88 ? 19.145 9.936 -14.302 1.00 98.38 88 ASN A N 1
ATOM 739 C CA . ASN A 1 88 ? 18.877 11.133 -13.505 1.00 98.38 88 ASN A CA 1
ATOM 740 C C . ASN A 1 88 ? 19.535 11.088 -12.121 1.00 98.38 88 ASN A C 1
ATOM 742 O O . ASN A 1 88 ? 19.991 12.123 -11.639 1.00 98.38 88 ASN A O 1
ATOM 746 N N . ILE A 1 89 ? 19.640 9.905 -11.510 1.00 97.94 89 ILE A N 1
ATOM 747 C CA . ILE A 1 89 ? 20.397 9.733 -10.264 1.00 97.94 89 ILE A CA 1
ATOM 748 C C . ILE A 1 89 ? 21.885 10.030 -10.497 1.00 97.94 89 ILE A C 1
ATOM 750 O O . ILE A 1 89 ? 22.485 10.781 -9.733 1.00 97.94 89 ILE A O 1
ATOM 754 N N . ARG A 1 90 ? 22.484 9.522 -11.585 1.00 97.50 90 ARG A N 1
ATOM 755 C CA . ARG A 1 90 ? 23.898 9.796 -11.920 1.00 97.50 90 ARG A CA 1
ATOM 756 C C . ARG A 1 90 ? 24.180 11.266 -12.224 1.00 97.50 90 ARG A C 1
ATOM 758 O O . ARG A 1 90 ? 25.270 11.739 -11.924 1.00 97.50 90 ARG A O 1
ATOM 765 N N . LEU A 1 91 ? 23.218 11.976 -12.812 1.00 98.25 91 LEU A N 1
ATOM 766 C CA . LEU A 1 91 ? 23.315 13.417 -13.065 1.00 98.25 91 LEU A CA 1
ATOM 767 C C . LEU A 1 91 ? 23.149 14.266 -11.794 1.00 98.25 91 LEU A C 1
ATOM 769 O O . LEU A 1 91 ? 23.382 15.470 -11.842 1.00 98.25 91 LEU A O 1
ATOM 773 N N . GLY A 1 92 ? 22.755 13.665 -10.667 1.00 97.19 92 GLY A N 1
ATOM 774 C CA . GLY A 1 92 ? 22.502 14.379 -9.416 1.00 97.19 92 GLY A CA 1
ATOM 775 C C . GLY A 1 92 ? 21.133 15.064 -9.348 1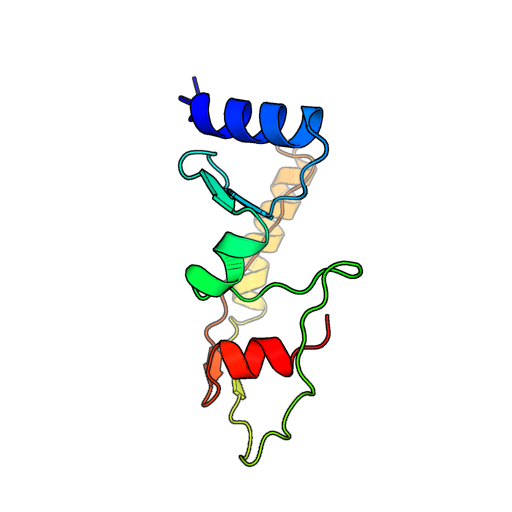.00 97.19 92 GLY A C 1
ATOM 776 O O . GLY A 1 92 ? 20.916 15.892 -8.469 1.00 97.19 92 GLY A O 1
ATOM 777 N N . ASN A 1 93 ? 20.192 14.722 -10.239 1.00 97.50 93 ASN A N 1
ATOM 778 C CA . ASN A 1 93 ? 18.846 15.315 -10.253 1.00 97.50 93 ASN A CA 1
ATOM 779 C C . ASN A 1 93 ? 17.950 14.782 -9.122 1.00 97.50 93 ASN A C 1
ATOM 781 O O . ASN A 1 93 ? 16.978 15.428 -8.740 1.00 97.50 93 ASN A O 1
ATOM 785 N N . SER A 1 94 ? 18.247 13.589 -8.604 1.00 95.50 94 SER A N 1
ATOM 786 C CA . SER A 1 94 ? 17.622 13.024 -7.408 1.00 95.50 94 SER A CA 1
ATOM 787 C C . SER A 1 94 ? 18.567 12.024 -6.745 1.00 95.50 94 SER A C 1
ATOM 789 O O . SER A 1 94 ? 19.401 11.417 -7.413 1.00 95.50 94 SER A O 1
ATOM 791 N N . TYR A 1 95 ? 18.401 11.818 -5.441 1.00 93.50 95 TYR A N 1
ATOM 792 C CA . TYR A 1 95 ? 19.139 10.815 -4.670 1.00 93.50 95 TYR A CA 1
ATOM 793 C C . TYR A 1 95 ? 18.377 9.489 -4.538 1.00 93.50 95 TYR A C 1
ATOM 795 O O . TYR A 1 95 ? 18.995 8.437 -4.400 1.00 93.50 95 TYR A O 1
ATOM 803 N N . LEU A 1 96 ? 17.042 9.526 -4.591 1.00 94.38 96 LEU A N 1
ATOM 804 C CA . LEU A 1 96 ? 16.176 8.356 -4.452 1.00 94.38 96 LEU A CA 1
ATOM 805 C C . LEU A 1 96 ? 14.913 8.539 -5.294 1.00 94.38 96 LEU A C 1
ATOM 807 O O . LEU A 1 96 ? 14.299 9.606 -5.298 1.00 94.38 96 LEU A O 1
ATOM 811 N N . VAL A 1 97 ? 14.513 7.483 -5.997 1.00 95.00 97 VAL A N 1
ATOM 812 C CA . VAL A 1 97 ? 13.260 7.445 -6.754 1.00 95.00 97 VAL A CA 1
ATOM 813 C C . VAL A 1 97 ? 12.615 6.075 -6.577 1.00 95.00 97 VAL A C 1
ATOM 815 O O . VAL A 1 97 ? 13.201 5.059 -6.948 1.00 95.00 97 VAL A O 1
ATOM 818 N N . ASN A 1 98 ? 11.383 6.055 -6.065 1.00 93.69 98 ASN A N 1
ATOM 819 C CA . ASN A 1 98 ? 10.562 4.848 -5.979 1.00 93.69 98 ASN A CA 1
ATOM 820 C C . ASN A 1 98 ? 9.850 4.617 -7.313 1.00 93.69 98 ASN A C 1
ATOM 822 O O . ASN A 1 98 ? 8.756 5.122 -7.559 1.00 93.69 98 ASN A O 1
ATOM 826 N N . TYR A 1 99 ? 10.507 3.886 -8.205 1.00 95.31 99 TYR A N 1
ATOM 827 C CA . TYR A 1 99 ? 9.985 3.597 -9.533 1.00 95.31 99 TYR A CA 1
ATOM 828 C C . TYR A 1 99 ? 9.152 2.311 -9.537 1.00 95.31 99 TYR A C 1
ATOM 830 O O . TYR A 1 99 ? 9.669 1.228 -9.271 1.00 95.31 99 TYR A O 1
ATOM 838 N N . THR A 1 100 ? 7.863 2.430 -9.864 1.00 94.12 100 THR A N 1
ATOM 839 C CA . THR A 1 100 ? 6.905 1.314 -9.864 1.00 94.12 100 THR A CA 1
ATOM 840 C C . THR A 1 100 ? 6.149 1.198 -11.194 1.00 94.12 100 THR A C 1
ATOM 842 O O . THR A 1 100 ? 6.156 2.103 -12.043 1.00 94.12 100 THR A O 1
ATOM 845 N N . ARG A 1 101 ? 5.503 0.043 -11.400 1.00 93.00 101 ARG A N 1
ATOM 846 C CA . ARG A 1 101 ? 4.606 -0.230 -12.529 1.00 93.00 101 ARG A CA 1
ATOM 847 C C . ARG A 1 101 ? 3.318 -0.877 -12.052 1.00 93.00 101 ARG A C 1
ATOM 849 O O . ARG A 1 101 ? 3.332 -1.742 -11.180 1.00 93.00 101 ARG A O 1
ATOM 856 N N . LYS A 1 102 ? 2.207 -0.472 -12.662 1.00 94.19 102 LYS A N 1
ATOM 857 C CA . LYS A 1 102 ? 0.896 -1.069 -12.416 1.00 94.19 102 LYS A CA 1
ATOM 858 C C . LYS A 1 102 ? 0.787 -2.378 -13.192 1.00 94.19 102 LYS A C 1
ATOM 860 O O . LYS A 1 102 ? 0.940 -2.381 -14.406 1.00 94.19 102 LYS A O 1
ATOM 865 N N . THR A 1 103 ? 0.468 -3.464 -12.495 1.00 95.38 103 THR A N 1
ATOM 866 C CA . THR A 1 103 ? 0.161 -4.763 -13.107 1.00 95.38 103 THR A CA 1
ATOM 867 C C . THR A 1 103 ? -1.304 -5.080 -12.864 1.00 95.38 103 THR A C 1
ATOM 869 O O . THR A 1 103 ? -1.757 -5.069 -11.721 1.00 95.38 103 THR A O 1
ATOM 872 N N . LYS A 1 104 ? -2.064 -5.344 -13.929 1.00 96.19 104 LYS A N 1
ATOM 873 C CA . LYS A 1 104 ? -3.449 -5.803 -13.785 1.00 96.19 104 LYS A CA 1
ATOM 874 C C . LYS A 1 104 ? -3.443 -7.240 -13.259 1.00 96.19 104 LYS A C 1
ATOM 876 O O . LYS A 1 104 ? -2.667 -8.063 -13.748 1.00 96.19 104 LYS A O 1
ATOM 881 N N . ILE A 1 105 ? -4.328 -7.531 -12.309 1.00 96.81 105 ILE A N 1
ATOM 882 C CA . ILE A 1 105 ? -4.625 -8.882 -11.828 1.00 96.81 105 ILE A CA 1
ATOM 883 C C . ILE A 1 105 ? -6.107 -9.155 -12.084 1.00 96.81 105 ILE A C 1
ATOM 885 O O . ILE A 1 105 ? -6.948 -8.349 -11.694 1.00 96.81 105 ILE A O 1
ATOM 889 N N . ASP A 1 106 ? -6.415 -10.282 -12.725 1.00 98.00 106 ASP A N 1
ATOM 890 C CA . ASP A 1 106 ? -7.768 -10.836 -12.786 1.00 98.00 106 ASP A CA 1
ATOM 891 C C . ASP A 1 106 ? -7.839 -12.041 -11.835 1.00 98.00 106 ASP A C 1
ATOM 893 O O . ASP A 1 106 ? -7.037 -12.976 -11.941 1.00 98.00 106 ASP A O 1
ATOM 897 N N . THR A 1 107 ? -8.786 -12.011 -10.897 1.00 97.31 107 THR A N 1
ATOM 898 C CA . THR A 1 107 ? -8.955 -13.036 -9.858 1.00 97.31 107 THR A CA 1
ATOM 899 C C . THR A 1 107 ? -10.428 -13.282 -9.541 1.00 97.31 107 THR A C 1
ATOM 901 O O . THR A 1 107 ? -11.267 -12.410 -9.760 1.00 97.31 107 THR A O 1
ATOM 904 N N . ASN A 1 108 ? -10.748 -14.481 -9.049 1.00 96.75 108 ASN A N 1
ATOM 905 C CA . ASN A 1 108 ? -12.077 -14.833 -8.534 1.00 96.75 108 ASN A CA 1
ATOM 906 C C . ASN A 1 108 ? -12.219 -14.604 -7.018 1.00 96.75 108 ASN A C 1
ATOM 908 O O . ASN A 1 108 ? -13.202 -15.065 -6.428 1.00 96.75 108 ASN A O 1
ATOM 912 N N . LEU A 1 109 ? -11.230 -13.960 -6.394 1.00 95.19 109 LEU A N 1
ATOM 913 C CA . LEU A 1 109 ? -11.230 -13.619 -4.976 1.00 95.19 109 LEU A CA 1
ATOM 914 C C . LEU A 1 109 ? -11.866 -12.247 -4.726 1.00 95.19 109 LEU A C 1
ATOM 916 O O . LEU A 1 109 ? -11.673 -11.314 -5.510 1.00 95.19 109 LEU A O 1
ATOM 920 N N . THR A 1 110 ? -12.592 -12.117 -3.620 1.00 93.06 110 THR A N 1
ATOM 921 C CA . THR A 1 110 ? -13.004 -10.824 -3.062 1.00 93.06 110 THR A CA 1
ATOM 922 C C . THR A 1 110 ? -11.841 -10.182 -2.301 1.00 93.06 110 THR A C 1
ATOM 924 O O . THR A 1 110 ? -10.849 -10.837 -1.981 1.00 93.06 110 THR A O 1
ATOM 927 N N . LEU A 1 111 ? -11.950 -8.887 -1.987 1.00 91.69 111 LEU A N 1
ATOM 928 C CA . LEU A 1 111 ? -10.944 -8.206 -1.163 1.00 91.69 111 LEU A CA 1
ATOM 929 C C . LEU A 1 111 ? -10.853 -8.798 0.253 1.00 91.69 111 LEU A C 1
ATOM 931 O O . LEU A 1 111 ? -9.761 -8.871 0.800 1.00 91.69 111 LEU A O 1
ATOM 935 N N . GLU A 1 112 ? -11.973 -9.263 0.809 1.00 89.62 112 GLU A N 1
ATOM 936 C CA . GLU A 1 112 ? -12.032 -9.930 2.115 1.00 89.62 112 GLU A CA 1
ATOM 937 C C . GLU A 1 112 ? -11.294 -11.271 2.105 1.00 89.62 112 GLU A C 1
ATOM 939 O O . GLU A 1 112 ? -10.463 -11.533 2.970 1.00 89.62 112 GLU A O 1
ATOM 944 N N . GLU A 1 113 ? -11.514 -12.090 1.075 1.00 91.19 113 GLU A N 1
ATOM 945 C CA . GLU A 1 113 ? -10.767 -13.338 0.903 1.00 91.19 113 GLU A CA 1
ATOM 946 C C . GLU A 1 113 ? -9.271 -13.063 0.704 1.00 91.19 113 GLU A C 1
ATOM 948 O O . GLU A 1 113 ? -8.432 -13.765 1.258 1.00 91.19 113 GLU A O 1
ATOM 953 N N . ILE A 1 114 ? -8.907 -12.022 -0.053 1.00 91.88 114 ILE A N 1
ATOM 954 C CA . ILE A 1 114 ? -7.498 -11.632 -0.192 1.00 91.88 114 ILE A CA 1
ATOM 955 C C . ILE A 1 114 ? -6.924 -11.221 1.164 1.00 91.88 114 ILE A C 1
ATOM 957 O O . ILE A 1 114 ? -5.830 -11.663 1.497 1.00 91.88 114 ILE A O 1
ATOM 961 N N . PHE A 1 115 ? -7.640 -10.415 1.945 1.00 89.56 115 PHE A N 1
ATOM 962 C CA . PHE A 1 115 ? -7.191 -9.948 3.253 1.00 89.56 115 PHE A CA 1
ATOM 963 C C . PHE A 1 115 ? -6.922 -11.115 4.213 1.00 89.56 115 PHE A C 1
ATOM 965 O O . PHE A 1 115 ? -5.822 -11.220 4.743 1.00 89.56 115 PHE A O 1
ATOM 972 N N . TYR A 1 116 ? -7.871 -12.042 4.364 1.00 87.00 116 TYR A N 1
ATOM 973 C CA . TYR A 1 116 ? -7.742 -13.175 5.289 1.00 87.00 116 TYR A CA 1
ATOM 974 C C . TYR A 1 116 ? -6.721 -14.239 4.862 1.00 87.00 116 TYR A C 1
ATOM 976 O O . TYR A 1 116 ? -6.236 -14.991 5.705 1.00 87.00 116 TYR A O 1
ATOM 984 N N . HIS A 1 117 ? -6.403 -14.342 3.569 1.00 87.56 117 HIS A N 1
ATOM 985 C CA . HIS A 1 117 ? -5.513 -15.386 3.042 1.00 87.56 117 HIS A CA 1
ATOM 986 C C . HIS A 1 117 ? -4.141 -14.882 2.595 1.00 87.56 117 HIS A C 1
ATOM 988 O O . HIS A 1 117 ? -3.301 -15.684 2.178 1.00 87.56 117 HIS A O 1
ATOM 994 N N . SER A 1 118 ? -3.900 -13.577 2.669 1.00 86.12 118 SER A N 1
ATOM 995 C CA . SER A 1 118 ? -2.579 -13.007 2.427 1.00 86.12 118 SER A CA 1
ATOM 996 C C . SER A 1 118 ? -1.737 -13.125 3.691 1.00 86.12 118 SER A C 1
ATOM 998 O O . SER A 1 118 ? -2.203 -12.831 4.784 1.00 86.12 118 SER A O 1
ATOM 1000 N N . ASN A 1 119 ? -0.485 -13.547 3.535 1.00 73.19 119 ASN A N 1
ATOM 1001 C CA . ASN A 1 119 ? 0.510 -13.485 4.598 1.00 73.19 119 ASN A CA 1
ATOM 1002 C C . ASN A 1 119 ? 1.534 -12.423 4.190 1.00 73.19 119 ASN A C 1
ATOM 1004 O O . ASN A 1 119 ? 2.074 -12.512 3.081 1.00 73.19 119 ASN A O 1
ATOM 1008 N N . ALA A 1 120 ? 1.713 -11.406 5.029 1.00 56.12 120 ALA A N 1
ATOM 1009 C CA . ALA A 1 120 ? 2.617 -10.285 4.777 1.00 56.12 120 ALA A CA 1
ATOM 1010 C C . ALA A 1 120 ? 4.054 -10.605 5.211 1.00 56.12 120 ALA A C 1
ATOM 1012 O O . ALA A 1 120 ? 4.228 -11.306 6.233 1.00 56.12 120 ALA A O 1
#